Protein AF-A0A2G1VAB2-F1 (afdb_monomer_lite)

Sequence (88 aa):
MDARIRMVAPDAVIRPANAPLHGVFGVNVQPEERAVYIGTIRYHRDAFFSTVKVEVMDQFAQAQEAFQHKFGGRLSLRKELAVLLHPE

Structure (mmCIF, N/CA/C/O backbone):
data_AF-A0A2G1VAB2-F1
#
_entry.id   AF-A0A2G1VAB2-F1
#
loop_
_atom_site.group_PDB
_atom_site.id
_atom_site.type_symbol
_atom_site.label_atom_id
_atom_site.label_alt_id
_atom_site.label_comp_id
_atom_site.label_asym_id
_atom_site.label_entity_id
_atom_site.label_seq_id
_atom_site.pdbx_PDB_ins_code
_atom_site.Cartn_x
_atom_site.Cartn_y
_atom_site.Cartn_z
_atom_site.occupancy
_atom_site.B_iso_or_equiv
_atom_site.auth_seq_id
_atom_site.auth_comp_id
_atom_site.auth_asym_id
_atom_site.auth_atom_id
_atom_site.pdbx_PDB_model_num
ATOM 1 N N . MET A 1 1 ? 11.297 -8.850 -26.345 1.00 31.12 1 MET A N 1
ATOM 2 C CA . MET A 1 1 ? 10.823 -10.025 -25.584 1.00 31.12 1 MET A CA 1
ATOM 3 C C . MET A 1 1 ? 9.631 -9.551 -24.768 1.00 31.12 1 MET A C 1
ATOM 5 O O . MET A 1 1 ?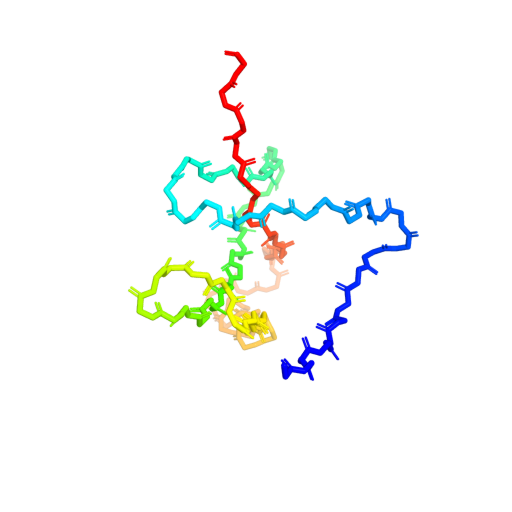 9.811 -8.712 -23.897 1.00 31.12 1 MET A O 1
ATOM 9 N N . ASP A 1 2 ? 8.424 -9.957 -25.164 1.00 37.25 2 ASP A N 1
ATOM 10 C CA . ASP A 1 2 ? 7.148 -9.441 -24.657 1.00 37.25 2 ASP A CA 1
ATOM 11 C C . ASP A 1 2 ? 6.759 -10.078 -23.319 1.00 37.25 2 ASP A C 1
ATOM 13 O O . ASP A 1 2 ? 6.414 -11.257 -23.263 1.00 37.25 2 ASP A O 1
ATOM 17 N N . ALA A 1 3 ? 6.745 -9.283 -22.250 1.00 24.78 3 ALA A N 1
ATOM 18 C CA . ALA A 1 3 ? 6.055 -9.631 -21.014 1.00 24.78 3 ALA A CA 1
ATOM 19 C C . ALA A 1 3 ? 4.858 -8.684 -20.838 1.00 24.78 3 ALA A C 1
ATOM 21 O O . ALA A 1 3 ? 5.021 -7.496 -20.569 1.00 24.78 3 ALA A O 1
ATOM 22 N N . ARG A 1 4 ? 3.640 -9.210 -21.018 1.00 39.62 4 ARG A N 1
ATOM 23 C CA . ARG A 1 4 ? 2.368 -8.503 -20.795 1.00 39.62 4 ARG A CA 1
ATOM 24 C C . ARG A 1 4 ? 1.509 -9.271 -19.792 1.00 39.62 4 ARG A C 1
ATOM 26 O O . ARG A 1 4 ? 1.038 -10.346 -20.143 1.00 39.62 4 ARG A O 1
ATOM 33 N N . ILE A 1 5 ? 1.234 -8.693 -18.616 1.00 29.77 5 ILE A N 1
ATOM 34 C CA . ILE A 1 5 ? 0.088 -9.011 -17.723 1.00 29.77 5 ILE A CA 1
ATOM 35 C C . ILE A 1 5 ? -0.292 -7.694 -16.985 1.00 29.77 5 ILE A C 1
ATOM 37 O O . ILE A 1 5 ? 0.608 -7.078 -16.423 1.00 29.77 5 ILE A O 1
ATOM 41 N N . ARG A 1 6 ? -1.468 -7.056 -17.227 1.00 46.59 6 ARG A N 1
ATOM 42 C CA . ARG A 1 6 ? -2.806 -7.109 -16.527 1.00 46.59 6 ARG A CA 1
ATOM 43 C C . ARG A 1 6 ? -2.724 -6.904 -14.992 1.00 46.59 6 ARG A C 1
ATOM 45 O O . ARG A 1 6 ? -1.825 -7.447 -14.382 1.00 46.59 6 ARG A O 1
ATOM 52 N N . MET A 1 7 ? -3.597 -6.202 -14.257 1.00 32.72 7 MET A N 1
ATOM 53 C CA . MET A 1 7 ? -4.968 -5.680 -14.428 1.00 32.72 7 MET A CA 1
ATOM 54 C C . MET A 1 7 ? -5.024 -4.143 -14.425 1.00 32.72 7 MET A C 1
ATOM 56 O O . MET A 1 7 ? -4.213 -3.494 -13.773 1.00 32.72 7 MET A O 1
ATOM 60 N N . VAL A 1 8 ? -6.044 -3.586 -15.078 1.00 42.94 8 VAL A N 1
ATOM 61 C CA . VAL A 1 8 ? -6.395 -2.158 -15.062 1.00 42.94 8 VAL A CA 1
ATOM 62 C C . VAL A 1 8 ? -7.863 -2.048 -14.648 1.00 42.94 8 VAL A C 1
ATOM 64 O O . VAL A 1 8 ? -8.669 -2.876 -15.078 1.00 42.94 8 VAL A O 1
ATOM 67 N N . ALA A 1 9 ? -8.203 -1.071 -13.800 1.00 37.81 9 ALA A N 1
ATOM 68 C CA . ALA A 1 9 ? -9.600 -0.705 -13.561 1.00 37.81 9 ALA A CA 1
ATOM 69 C C . ALA A 1 9 ? -10.283 -0.389 -14.914 1.00 37.81 9 ALA A C 1
ATOM 71 O O . ALA A 1 9 ? -9.575 0.024 -15.839 1.00 37.81 9 ALA A O 1
ATOM 72 N N . PRO A 1 10 ? -11.605 -0.608 -15.078 1.00 37.81 10 PRO A N 1
ATOM 73 C CA . PRO A 1 10 ? -12.289 -0.515 -16.379 1.00 37.81 10 PRO A CA 1
ATOM 74 C C . PRO A 1 10 ? -12.074 0.812 -17.129 1.00 37.81 10 PRO A C 1
ATOM 76 O O . PRO A 1 10 ? -12.217 0.873 -18.346 1.00 37.81 10 PRO A O 1
ATOM 79 N N . ASP A 1 11 ? -11.723 1.856 -16.392 1.00 43.38 11 ASP A N 1
ATOM 80 C CA . ASP A 1 11 ? -11.580 3.255 -16.775 1.00 43.38 11 ASP A CA 1
ATOM 81 C C . ASP A 1 11 ? -10.122 3.764 -16.758 1.00 43.38 11 ASP A C 1
ATOM 83 O O . ASP A 1 11 ? -9.857 4.932 -17.048 1.00 43.38 11 ASP A O 1
ATOM 87 N N . ALA A 1 12 ? -9.146 2.909 -16.447 1.00 40.22 12 ALA A N 1
ATOM 88 C CA . ALA A 1 12 ? -7.758 3.333 -16.307 1.00 40.22 12 ALA A CA 1
ATOM 89 C C . ALA A 1 12 ? -7.073 3.589 -17.665 1.00 40.22 12 ALA A C 1
ATOM 91 O O . ALA A 1 12 ? -6.878 2.686 -18.483 1.00 40.22 12 ALA A O 1
ATOM 92 N N . VAL A 1 13 ? -6.630 4.832 -17.877 1.00 44.38 13 VAL A N 1
ATOM 93 C CA . VAL A 1 13 ? -5.857 5.246 -19.058 1.00 44.38 13 VAL A CA 1
ATOM 94 C C . VAL A 1 13 ? -4.403 4.787 -18.924 1.00 44.38 13 VAL A C 1
ATOM 96 O O . VAL A 1 13 ? -3.658 5.272 -18.073 1.00 44.38 13 VAL A O 1
ATOM 99 N N . ILE A 1 14 ? -3.971 3.875 -19.798 1.00 47.31 14 ILE A N 1
ATOM 100 C CA . ILE A 1 14 ? -2.580 3.407 -19.857 1.00 47.31 14 ILE A CA 1
ATOM 101 C C . ILE A 1 14 ? -1.710 4.512 -20.463 1.00 47.31 14 ILE A C 1
ATOM 103 O O . ILE A 1 14 ? -1.809 4.804 -21.655 1.00 47.31 14 ILE A O 1
ATOM 107 N N . ARG A 1 15 ? -0.817 5.101 -19.663 1.00 49.06 15 ARG A N 1
ATOM 108 C CA . ARG A 1 15 ? 0.263 5.958 -20.168 1.00 49.06 15 ARG A CA 1
ATOM 109 C C . ARG A 1 15 ? 1.577 5.173 -20.136 1.00 49.06 15 ARG A C 1
ATOM 111 O O . ARG A 1 15 ? 1.951 4.703 -19.062 1.00 49.06 15 ARG A O 1
ATOM 118 N N . PRO A 1 16 ? 2.286 5.013 -21.267 1.00 45.91 16 PRO A N 1
ATOM 119 C CA . PRO A 1 16 ? 3.636 4.471 -21.259 1.00 45.91 16 PRO A CA 1
ATOM 120 C C . PRO A 1 16 ? 4.549 5.491 -20.575 1.00 45.91 16 PRO A C 1
ATOM 122 O O . PRO A 1 16 ? 4.985 6.465 -21.179 1.00 45.91 16 PRO A O 1
ATOM 125 N N . ALA A 1 17 ? 4.785 5.294 -19.285 1.00 47.38 17 ALA A N 1
ATOM 126 C CA . ALA A 1 17 ? 5.733 6.072 -18.511 1.00 47.38 17 ALA A CA 1
ATOM 127 C C . ALA A 1 17 ? 6.647 5.102 -17.770 1.00 47.38 17 ALA A C 1
ATOM 129 O O . ALA A 1 17 ? 6.189 4.107 -17.204 1.00 47.38 17 ALA A O 1
ATOM 130 N N . ASN A 1 18 ? 7.945 5.401 -17.754 1.00 47.69 18 ASN A N 1
ATOM 131 C CA . ASN A 1 18 ? 8.851 4.800 -16.786 1.00 47.69 18 ASN A CA 1
ATOM 132 C C . ASN A 1 18 ? 8.276 5.121 -15.410 1.00 47.69 18 ASN A C 1
ATOM 134 O O . ASN A 1 18 ? 8.218 6.299 -15.074 1.00 47.69 18 ASN A O 1
ATOM 138 N N . ALA A 1 19 ? 7.809 4.120 -14.655 1.00 46.16 19 ALA A N 1
ATOM 139 C CA . ALA A 1 19 ? 7.273 4.337 -13.315 1.00 46.16 19 ALA A CA 1
ATOM 140 C C . ALA A 1 19 ? 8.343 5.074 -12.494 1.00 46.16 19 ALA A C 1
ATOM 142 O O . ALA A 1 19 ? 9.383 4.470 -12.188 1.00 46.16 19 ALA A O 1
ATOM 143 N N . PRO A 1 20 ? 8.163 6.368 -12.174 1.00 49.41 20 PRO A N 1
ATOM 144 C CA . PRO A 1 20 ? 9.141 7.107 -11.405 1.00 49.41 20 PRO A CA 1
ATOM 145 C C . PRO A 1 20 ? 9.054 6.565 -9.981 1.00 49.41 20 PRO A C 1
ATOM 147 O O . PRO A 1 20 ? 8.170 6.918 -9.215 1.00 49.41 20 PRO A O 1
ATOM 150 N N . LEU A 1 21 ? 9.968 5.665 -9.614 1.00 53.53 21 LEU A N 1
ATOM 151 C CA . LEU A 1 21 ? 10.200 5.322 -8.205 1.00 53.53 21 LEU A CA 1
ATOM 152 C C . LEU A 1 21 ? 10.835 6.492 -7.433 1.00 53.53 21 LEU A C 1
ATOM 154 O O . LEU A 1 21 ? 11.028 6.401 -6.228 1.00 53.53 21 LEU A O 1
ATOM 158 N N . HIS A 1 22 ? 11.160 7.582 -8.131 1.00 48.84 22 HIS A N 1
ATOM 159 C CA . HIS A 1 22 ? 11.614 8.840 -7.564 1.00 48.84 22 HIS A CA 1
ATOM 160 C C . HIS A 1 22 ? 10.424 9.799 -7.581 1.00 48.84 22 HIS A C 1
ATOM 162 O O . HIS A 1 22 ? 9.975 10.203 -8.652 1.00 48.84 22 HIS A O 1
ATOM 168 N N . GLY A 1 23 ? 9.894 10.125 -6.406 1.00 60.25 23 GLY A N 1
ATOM 169 C CA . GLY A 1 23 ? 8.764 11.034 -6.273 1.00 60.25 23 GLY A CA 1
ATOM 170 C C . GLY A 1 23 ? 8.088 10.925 -4.915 1.00 60.25 23 GLY A C 1
ATOM 171 O O . GLY A 1 23 ? 8.402 10.045 -4.113 1.00 60.25 23 GLY A O 1
ATOM 172 N N . VAL A 1 24 ? 7.164 11.845 -4.661 1.00 64.56 24 VAL A N 1
ATOM 173 C CA . VAL A 1 24 ? 6.294 11.794 -3.487 1.00 64.56 24 VAL A CA 1
ATOM 174 C C . VAL A 1 24 ? 5.080 10.951 -3.847 1.00 64.56 24 VAL A C 1
ATOM 176 O O . VAL A 1 24 ? 4.456 11.159 -4.887 1.00 64.56 24 VAL A O 1
ATOM 179 N N . PHE A 1 25 ? 4.745 9.996 -2.987 1.00 72.00 25 PHE A N 1
ATOM 180 C CA . PHE A 1 25 ? 3.529 9.214 -3.125 1.00 72.00 25 PHE A CA 1
ATOM 181 C C . PHE A 1 25 ? 2.445 9.784 -2.216 1.00 72.00 25 PHE A C 1
ATOM 183 O O . PHE A 1 25 ? 2.680 10.030 -1.033 1.00 72.00 25 PHE A O 1
ATOM 190 N N . GLY A 1 26 ? 1.265 9.992 -2.782 1.00 77.06 26 GLY A N 1
ATOM 191 C CA . GLY A 1 26 ? 0.065 10.388 -2.070 1.00 77.06 26 GLY A CA 1
ATOM 192 C C . GLY A 1 26 ? -0.766 9.166 -1.715 1.00 77.06 26 GLY A C 1
ATOM 193 O O . GLY A 1 26 ? -0.843 8.202 -2.477 1.00 77.06 26 GLY A O 1
ATOM 194 N N . VAL A 1 27 ? -1.412 9.225 -0.557 1.00 80.75 27 VAL A N 1
ATOM 195 C CA . VAL A 1 27 ? -2.430 8.260 -0.144 1.00 80.75 27 VAL A CA 1
ATOM 196 C C . VAL A 1 27 ? -3.692 9.054 0.144 1.00 80.75 27 VAL A C 1
ATOM 198 O O . VAL A 1 27 ? -3.650 10.038 0.880 1.00 80.75 27 VAL A O 1
ATOM 201 N N . ASN A 1 28 ? -4.806 8.651 -0.462 1.00 83.88 28 ASN A N 1
ATOM 202 C CA . ASN A 1 28 ? -6.088 9.305 -0.241 1.00 83.88 28 ASN A CA 1
ATOM 203 C C . ASN A 1 28 ? -6.667 8.848 1.104 1.00 83.88 28 ASN A C 1
ATOM 205 O O . ASN A 1 28 ? -7.290 7.790 1.167 1.00 83.88 28 ASN A O 1
ATOM 209 N N . VAL A 1 29 ? -6.451 9.625 2.165 1.00 85.50 29 VAL A N 1
ATOM 210 C CA . VAL A 1 29 ? -6.979 9.346 3.510 1.00 85.50 29 VAL A CA 1
ATOM 211 C C . VAL A 1 29 ? -8.203 10.219 3.763 1.00 85.50 29 VAL A C 1
ATOM 213 O O . VAL A 1 29 ? -8.113 11.441 3.636 1.00 85.50 29 VAL A O 1
ATOM 216 N N . GLN A 1 30 ? -9.329 9.604 4.129 1.00 85.44 30 GLN A N 1
ATOM 217 C CA . GLN A 1 30 ? -10.542 10.332 4.516 1.00 85.44 30 GLN A CA 1
ATOM 218 C C . GLN A 1 30 ? -10.574 10.619 6.029 1.00 85.44 30 GLN A C 1
ATOM 220 O O . GLN A 1 30 ? -10.030 9.833 6.809 1.00 85.44 30 GLN A O 1
ATOM 225 N N . PRO A 1 31 ? -11.216 11.712 6.487 1.00 84.31 31 PRO A N 1
ATOM 226 C CA . PRO A 1 31 ? -11.262 12.080 7.909 1.00 84.31 31 PRO A CA 1
ATOM 227 C C . PRO A 1 31 ? -11.881 11.020 8.836 1.00 84.31 31 PRO A C 1
ATOM 229 O O . PRO A 1 31 ? -11.530 10.934 10.013 1.00 84.31 31 PRO A O 1
ATOM 232 N N . GLU A 1 32 ? -12.814 10.220 8.329 1.00 87.19 32 GLU A N 1
ATOM 233 C CA . GLU A 1 32 ? -13.480 9.137 9.055 1.00 87.19 32 GLU A CA 1
ATOM 234 C C . GLU A 1 32 ? -12.612 7.877 9.214 1.00 87.19 32 GLU A C 1
ATOM 236 O O . GLU A 1 32 ? -12.946 6.982 10.002 1.00 87.19 32 GLU A O 1
ATOM 241 N N . GLU A 1 33 ? -11.491 7.796 8.498 1.00 85.19 33 GLU A N 1
ATOM 242 C CA . GLU A 1 33 ? -10.636 6.618 8.476 1.00 85.19 33 GLU A CA 1
ATOM 243 C C . GLU A 1 3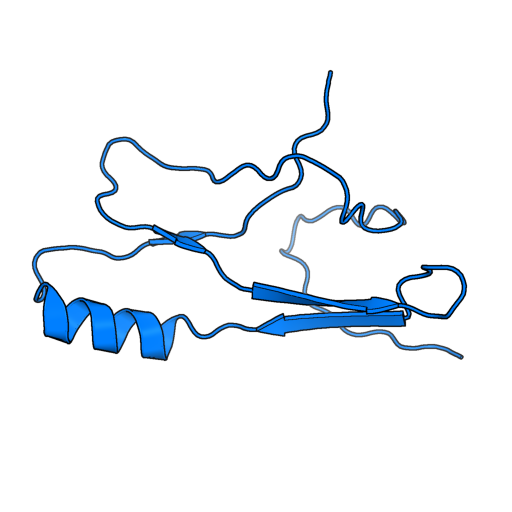3 ? -9.662 6.604 9.636 1.00 85.19 33 GLU A C 1
ATOM 245 O O . GLU A 1 33 ? -8.876 7.519 9.867 1.00 85.19 33 GLU A O 1
ATOM 250 N N . ARG A 1 34 ? -9.694 5.491 10.364 1.00 88.69 34 ARG A N 1
ATOM 251 C CA . ARG A 1 34 ? -8.855 5.286 11.547 1.00 88.69 34 ARG A CA 1
ATOM 252 C C . ARG A 1 34 ? -7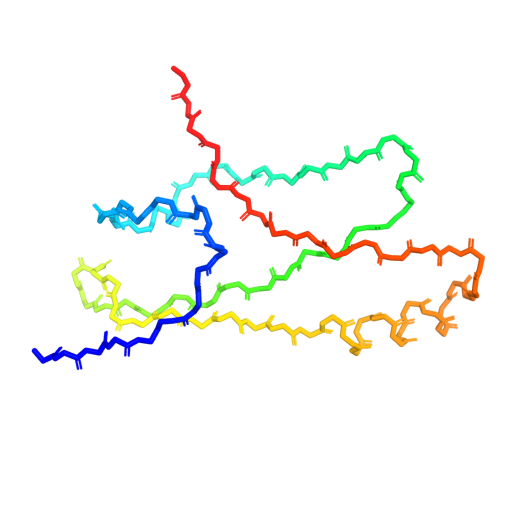.639 4.414 11.261 1.00 88.69 34 ARG A C 1
ATOM 254 O O . ARG A 1 34 ? -6.711 4.391 12.064 1.00 88.69 34 ARG A O 1
ATOM 261 N N . ALA A 1 35 ? -7.649 3.695 10.140 1.00 92.06 35 ALA A N 1
ATOM 262 C CA . ALA A 1 35 ? -6.533 2.891 9.676 1.00 92.06 35 ALA A CA 1
ATOM 263 C C . ALA A 1 35 ? -6.599 2.697 8.156 1.00 92.06 35 ALA A C 1
ATOM 265 O O . ALA A 1 35 ? -7.647 2.352 7.605 1.00 92.06 35 ALA A O 1
ATOM 266 N N . VAL A 1 36 ? -5.450 2.856 7.500 1.00 90.69 36 VAL A N 1
ATOM 267 C CA . VAL A 1 36 ? -5.287 2.638 6.061 1.00 90.69 36 VAL A CA 1
ATOM 268 C C . VAL A 1 36 ? -4.140 1.658 5.838 1.00 90.69 36 VAL A C 1
ATOM 270 O O . VAL A 1 36 ? -3.027 1.862 6.322 1.00 90.69 36 VAL A O 1
ATOM 273 N N . TYR A 1 37 ? -4.417 0.578 5.115 1.00 90.38 37 TYR A N 1
ATOM 274 C CA . TYR A 1 37 ? -3.414 -0.349 4.615 1.00 90.38 37 TYR A CA 1
ATOM 275 C C . TYR A 1 37 ? -2.907 0.143 3.264 1.00 90.38 37 TYR A C 1
ATOM 277 O O . TYR A 1 37 ? -3.680 0.275 2.314 1.00 90.38 37 TYR A O 1
ATOM 285 N N . ILE A 1 38 ? -1.597 0.355 3.182 1.00 85.94 38 ILE A N 1
ATOM 286 C CA . ILE A 1 38 ? -0.909 0.707 1.944 1.00 85.94 38 ILE A CA 1
ATOM 287 C C . ILE A 1 38 ? -0.243 -0.563 1.414 1.00 85.94 38 ILE A C 1
ATOM 289 O O . ILE A 1 38 ? 0.637 -1.134 2.062 1.00 85.94 38 ILE A O 1
ATOM 293 N N . GLY A 1 39 ? -0.694 -1.028 0.248 1.00 81.50 39 GLY A N 1
ATOM 294 C CA . GLY A 1 39 ? -0.139 -2.216 -0.405 1.00 81.50 39 GLY A CA 1
ATOM 295 C C . GLY A 1 39 ? 1.286 -2.014 -0.928 1.00 81.50 39 GLY A C 1
ATOM 296 O O . GLY A 1 39 ? 1.806 -0.901 -0.972 1.00 81.50 39 GLY A O 1
ATOM 297 N N . THR A 1 40 ? 1.923 -3.102 -1.367 1.00 81.56 40 THR A N 1
ATOM 298 C CA . THR A 1 40 ? 3.275 -3.052 -1.945 1.00 81.56 40 THR A CA 1
ATOM 299 C C . THR A 1 40 ? 3.224 -3.287 -3.453 1.00 81.56 40 THR A C 1
ATOM 301 O O . THR A 1 40 ? 2.662 -4.280 -3.911 1.00 81.56 40 THR A O 1
ATOM 304 N N . ILE A 1 41 ? 3.855 -2.406 -4.234 1.00 78.19 41 ILE A N 1
ATOM 305 C CA . ILE A 1 41 ? 4.158 -2.662 -5.647 1.00 78.19 41 ILE A CA 1
ATOM 306 C C . ILE A 1 41 ? 5.654 -2.938 -5.763 1.00 78.19 41 ILE A C 1
ATOM 308 O O . ILE A 1 41 ? 6.479 -2.118 -5.361 1.00 78.19 41 ILE A O 1
ATOM 312 N N . ARG A 1 42 ? 6.011 -4.088 -6.329 1.00 79.88 42 ARG A N 1
ATOM 313 C CA . ARG A 1 42 ? 7.395 -4.468 -6.598 1.00 79.88 42 ARG A CA 1
ATOM 314 C C . ARG A 1 42 ? 7.689 -4.301 -8.083 1.00 79.88 42 ARG A C 1
ATOM 316 O O . ARG A 1 42 ? 7.096 -4.969 -8.927 1.00 79.88 42 ARG A O 1
ATOM 323 N N . TYR A 1 43 ? 8.636 -3.426 -8.389 1.00 78.44 43 TYR A N 1
ATOM 324 C CA . TYR A 1 43 ? 9.139 -3.223 -9.742 1.00 78.44 43 TYR A CA 1
ATOM 325 C C . TYR A 1 43 ? 10.436 -3.997 -9.926 1.00 78.44 43 TYR A C 1
ATOM 327 O O . TYR A 1 43 ? 11.337 -3.920 -9.092 1.00 78.44 43 TYR A O 1
ATOM 335 N N . HIS A 1 44 ? 10.547 -4.694 -11.047 1.00 79.12 44 HIS A N 1
ATOM 336 C CA . HIS A 1 44 ? 11.797 -5.274 -11.513 1.00 79.12 44 HIS A CA 1
ATOM 337 C C . HIS A 1 44 ? 12.306 -4.405 -12.653 1.00 79.12 44 HIS A C 1
ATOM 339 O O . HIS A 1 44 ? 11.546 -4.077 -13.572 1.00 79.12 44 HIS A O 1
ATOM 345 N N . ARG A 1 45 ? 13.577 -4.019 -12.580 1.00 79.19 45 ARG A N 1
ATOM 346 C CA . ARG A 1 45 ? 14.224 -3.147 -13.559 1.00 79.19 45 ARG A CA 1
ATOM 347 C C . ARG A 1 45 ? 15.447 -3.822 -14.159 1.00 79.19 45 ARG A C 1
ATOM 349 O O . ARG A 1 45 ? 16.091 -4.625 -13.487 1.00 79.19 45 ARG A O 1
ATOM 356 N N . ASP A 1 46 ? 15.744 -3.498 -15.410 1.00 81.88 46 ASP A N 1
ATOM 357 C CA . ASP A 1 46 ? 17.008 -3.884 -16.035 1.00 81.88 46 ASP A CA 1
ATOM 358 C C . ASP A 1 46 ? 18.163 -2.960 -15.603 1.00 81.88 46 ASP A C 1
ATOM 360 O O . ASP A 1 46 ? 17.991 -2.030 -14.808 1.00 81.88 46 ASP A O 1
ATOM 364 N N . ALA A 1 47 ? 19.357 -3.216 -16.144 1.00 82.69 47 ALA A N 1
ATOM 365 C CA . ALA A 1 47 ? 20.555 -2.419 -15.879 1.00 82.69 47 ALA A CA 1
ATOM 366 C C . ALA A 1 47 ? 20.444 -0.950 -16.338 1.00 82.69 47 ALA A C 1
ATOM 368 O O . ALA A 1 47 ? 21.254 -0.122 -15.929 1.00 82.69 47 ALA A O 1
ATOM 369 N N . PHE A 1 48 ? 19.444 -0.621 -17.159 1.00 83.06 48 PHE A N 1
ATOM 370 C CA . PHE A 1 48 ? 19.170 0.719 -17.678 1.00 83.06 48 PHE A CA 1
ATOM 371 C C . PHE A 1 48 ? 17.914 1.339 -17.044 1.00 83.06 48 PHE A C 1
ATOM 373 O O . PHE A 1 48 ? 17.379 2.318 -17.560 1.00 83.06 48 PHE A O 1
ATOM 380 N N . PHE A 1 49 ? 17.452 0.793 -15.913 1.00 69.69 49 PHE A N 1
ATOM 381 C CA . PHE A 1 49 ? 16.266 1.226 -15.166 1.00 69.69 49 PHE A CA 1
ATOM 382 C C . PHE A 1 49 ? 14.929 1.087 -15.907 1.00 69.69 49 PHE A C 1
ATOM 384 O O . PHE A 1 49 ? 13.898 1.542 -15.392 1.00 69.69 49 PHE A O 1
ATOM 391 N N . SER A 1 50 ? 14.902 0.413 -17.056 1.00 73.75 50 SER A N 1
ATOM 392 C CA . SER A 1 50 ? 13.653 0.111 -17.751 1.00 73.75 50 SER A CA 1
ATOM 393 C C . SER A 1 50 ? 12.856 -0.892 -16.927 1.00 73.75 50 SER A C 1
ATOM 395 O O . SER A 1 50 ? 13.404 -1.858 -16.393 1.00 73.75 50 SER A O 1
ATOM 397 N N . THR A 1 51 ? 11.547 -0.667 -16.801 1.00 75.94 51 THR A N 1
ATOM 398 C CA . THR A 1 51 ? 10.678 -1.585 -16.052 1.00 75.94 51 THR A CA 1
ATOM 399 C C . THR A 1 51 ? 10.446 -2.845 -16.877 1.00 75.94 51 THR A C 1
ATOM 401 O O . THR A 1 51 ? 9.834 -2.780 -17.939 1.00 75.94 51 THR A O 1
ATOM 404 N N . VAL A 1 52 ? 10.912 -3.990 -16.377 1.00 82.25 52 VAL A N 1
ATOM 405 C CA . VAL A 1 52 ? 10.757 -5.291 -17.052 1.00 82.25 52 VAL A CA 1
ATOM 406 C C . VAL A 1 52 ? 9.585 -6.103 -16.506 1.00 82.25 52 VAL A C 1
ATOM 408 O O . VAL A 1 52 ? 9.020 -6.930 -17.218 1.00 82.25 52 VAL A O 1
ATOM 411 N N . LYS A 1 53 ? 9.201 -5.877 -15.244 1.00 77.12 53 LYS A N 1
ATOM 412 C CA . LYS A 1 53 ? 8.067 -6.547 -14.595 1.00 77.12 53 LYS A CA 1
ATOM 413 C C . LYS A 1 53 ? 7.536 -5.700 -13.443 1.00 77.12 53 LYS A C 1
ATOM 415 O O . LYS A 1 53 ? 8.306 -5.048 -12.740 1.00 77.12 53 LYS A O 1
ATOM 420 N N . VAL A 1 54 ? 6.226 -5.758 -13.227 1.00 77.62 54 VAL A N 1
ATOM 421 C CA . VAL A 1 54 ? 5.543 -5.135 -12.088 1.00 77.62 54 VAL A CA 1
ATOM 422 C C . VAL A 1 54 ? 4.726 -6.204 -11.374 1.00 77.62 54 VAL A C 1
ATOM 424 O O . VAL A 1 54 ? 4.006 -6.965 -12.017 1.00 77.62 54 VAL A O 1
ATOM 427 N N . GLU A 1 55 ? 4.848 -6.277 -10.054 1.00 81.94 55 GLU A N 1
ATOM 428 C CA . GLU A 1 55 ? 4.083 -7.188 -9.207 1.00 81.94 55 GLU A CA 1
ATOM 429 C C . GLU A 1 55 ? 3.321 -6.384 -8.158 1.00 81.94 55 GLU A C 1
ATOM 431 O O . GLU A 1 55 ? 3.913 -5.606 -7.410 1.00 81.94 55 GLU A O 1
ATOM 436 N N . VAL A 1 56 ? 2.009 -6.594 -8.076 1.00 81.44 56 VAL A N 1
ATOM 437 C CA . VAL A 1 56 ? 1.201 -6.090 -6.964 1.00 81.44 56 VAL A CA 1
ATOM 438 C C . VAL A 1 56 ? 1.207 -7.154 -5.877 1.00 81.44 56 VAL A C 1
ATOM 440 O O . VAL A 1 56 ? 0.679 -8.250 -6.060 1.00 81.44 56 VAL A O 1
ATOM 443 N N . MET A 1 57 ? 1.830 -6.839 -4.749 1.00 82.88 57 MET A N 1
ATOM 444 C CA . MET A 1 57 ? 1.863 -7.702 -3.578 1.00 82.88 57 MET A CA 1
ATOM 445 C C . MET A 1 57 ? 0.719 -7.310 -2.650 1.00 82.88 57 MET A C 1
ATOM 447 O O . MET A 1 57 ? 0.846 -6.414 -1.814 1.00 82.88 57 MET A O 1
ATOM 451 N N . ASP A 1 58 ? -0.417 -7.974 -2.833 1.00 81.75 58 ASP A N 1
ATOM 452 C CA . ASP A 1 58 ? -1.600 -7.765 -2.010 1.00 81.75 58 ASP A CA 1
ATOM 453 C C . ASP A 1 58 ? -1.601 -8.705 -0.803 1.00 81.75 58 ASP A C 1
ATOM 455 O O . ASP A 1 58 ? -1.901 -9.891 -0.920 1.00 81.75 58 ASP A O 1
ATOM 459 N N . GLN A 1 59 ? -1.260 -8.166 0.366 1.00 90.25 59 GLN A N 1
ATOM 460 C CA . GLN A 1 59 ? -1.305 -8.891 1.640 1.00 90.25 59 GLN A CA 1
ATOM 461 C C . GLN A 1 59 ? -2.463 -8.406 2.518 1.00 90.25 59 GLN A C 1
ATOM 463 O O . GLN A 1 59 ? -2.454 -8.615 3.733 1.00 90.25 59 GLN A O 1
ATOM 468 N N . PHE A 1 60 ? -3.467 -7.756 1.920 1.00 91.38 60 PHE A N 1
ATOM 469 C CA .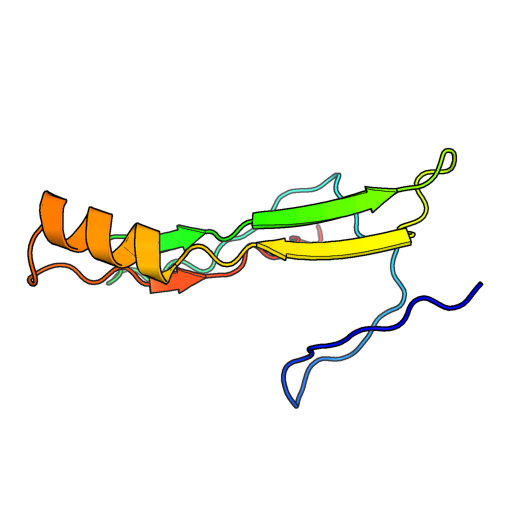 PHE A 1 60 ? -4.549 -7.129 2.669 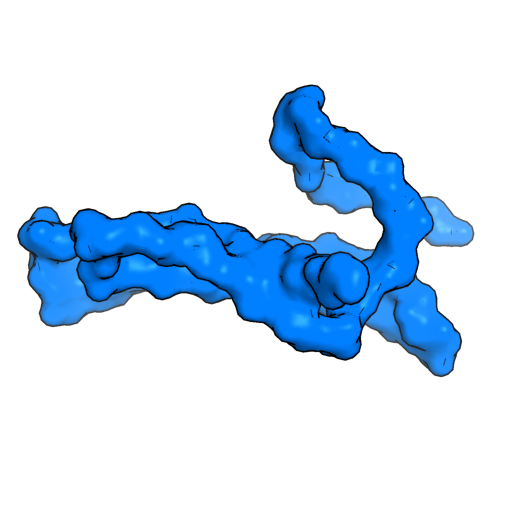1.00 91.38 60 PHE A CA 1
ATOM 470 C C . PHE A 1 60 ? -5.315 -8.119 3.548 1.00 91.38 60 PHE A C 1
ATOM 472 O O . PHE A 1 60 ? -5.620 -7.787 4.682 1.00 91.38 60 PHE A O 1
ATOM 479 N N . ALA A 1 61 ? -5.578 -9.344 3.079 1.00 92.31 61 ALA A N 1
ATOM 480 C CA . ALA A 1 61 ? -6.301 -10.342 3.872 1.00 92.31 61 ALA A CA 1
ATOM 481 C C . ALA A 1 61 ? -5.574 -10.684 5.187 1.00 92.31 61 ALA A C 1
ATOM 483 O O . ALA A 1 61 ? -6.179 -10.662 6.257 1.00 92.31 61 ALA A O 1
ATOM 484 N N . GLN A 1 62 ? -4.260 -10.914 5.117 1.00 93.44 62 GLN A N 1
ATOM 485 C CA . GLN A 1 62 ? -3.435 -11.187 6.294 1.00 93.44 62 GLN A CA 1
ATOM 486 C C . GLN A 1 62 ? -3.329 -9.953 7.203 1.00 93.44 62 GLN A C 1
ATOM 488 O O . GLN A 1 62 ? -3.409 -10.065 8.425 1.00 93.44 62 GLN A O 1
ATOM 493 N N . ALA A 1 63 ? -3.179 -8.763 6.611 1.00 93.94 63 ALA A N 1
ATOM 494 C CA . ALA A 1 63 ? -3.140 -7.510 7.357 1.00 93.94 63 ALA A CA 1
ATOM 495 C C . ALA A 1 63 ? -4.471 -7.226 8.071 1.00 93.94 63 ALA A C 1
ATOM 497 O O . ALA A 1 63 ? -4.463 -6.804 9.224 1.00 93.94 63 ALA A O 1
ATOM 498 N N . GLN A 1 64 ? -5.601 -7.501 7.416 1.00 94.56 64 GLN A N 1
ATOM 499 C CA . GLN A 1 64 ? -6.943 -7.382 7.974 1.00 94.56 64 GLN A CA 1
ATOM 500 C C . GLN A 1 64 ? -7.117 -8.321 9.164 1.00 94.56 64 GLN A C 1
ATOM 502 O O . GLN A 1 64 ? -7.589 -7.885 10.207 1.00 94.56 64 GLN A O 1
ATOM 507 N N . GLU A 1 65 ? -6.723 -9.588 9.041 1.00 95.06 65 GLU A N 1
ATOM 508 C CA . GLU A 1 65 ? -6.814 -10.552 10.141 1.00 95.06 65 GLU A CA 1
ATOM 509 C C . GLU A 1 65 ? -5.976 -10.106 11.348 1.00 95.06 65 GLU A C 1
ATOM 511 O O . GLU A 1 65 ? -6.489 -10.013 12.465 1.00 95.06 65 GLU A O 1
ATOM 516 N N . ALA A 1 66 ? -4.716 -9.724 11.119 1.00 94.44 66 ALA A N 1
ATOM 517 C CA . ALA A 1 66 ? -3.840 -9.208 12.170 1.00 94.44 66 ALA A CA 1
ATOM 518 C C . ALA A 1 66 ? -4.387 -7.916 12.805 1.00 94.44 66 ALA A C 1
ATOM 520 O O . ALA A 1 66 ? -4.291 -7.716 14.020 1.00 94.44 66 ALA A O 1
ATOM 521 N N . PHE A 1 67 ? -4.991 -7.043 11.997 1.00 95.44 67 PHE A N 1
ATOM 522 C CA . PHE A 1 67 ? -5.630 -5.815 12.457 1.00 95.44 67 PHE A CA 1
ATOM 523 C C . PHE A 1 67 ? -6.842 -6.115 13.340 1.00 95.44 67 PHE A C 1
ATOM 525 O O . PHE A 1 67 ? -6.944 -5.579 14.442 1.00 95.44 67 PHE A O 1
ATOM 532 N N . GLN A 1 68 ? -7.721 -7.017 12.906 1.00 95.19 68 GLN A N 1
ATOM 533 C CA . GLN A 1 68 ? -8.886 -7.446 13.677 1.00 95.19 68 GLN A CA 1
ATOM 534 C C . GLN A 1 68 ? -8.480 -8.127 14.986 1.00 95.19 68 GLN A C 1
ATOM 536 O O . GLN A 1 68 ? -9.075 -7.855 16.025 1.00 95.19 68 GLN A O 1
ATOM 541 N N . HIS A 1 69 ? -7.418 -8.934 14.978 1.00 95.69 69 HIS A N 1
ATOM 542 C CA . HIS A 1 69 ? -6.884 -9.541 16.197 1.00 95.69 69 HIS A CA 1
ATOM 543 C C . HIS A 1 69 ? -6.371 -8.490 17.197 1.00 95.69 69 HIS A C 1
ATOM 545 O O . HIS A 1 69 ? -6.537 -8.638 18.406 1.00 95.69 69 HIS A O 1
ATOM 551 N N . LYS A 1 70 ? -5.746 -7.411 16.710 1.00 94.81 70 LYS A N 1
ATOM 552 C CA . LYS A 1 70 ? -5.159 -6.365 17.561 1.00 94.81 70 LYS A CA 1
ATOM 553 C C . LYS A 1 70 ? -6.169 -5.318 18.038 1.00 94.81 70 LYS A C 1
ATOM 555 O O . LYS A 1 70 ? -6.046 -4.829 19.159 1.00 94.81 70 LYS A O 1
ATOM 560 N N . PHE A 1 71 ? -7.128 -4.944 17.195 1.00 93.31 71 PHE A N 1
ATOM 561 C CA . PHE A 1 71 ? -8.018 -3.800 17.424 1.00 93.31 71 PHE A CA 1
ATOM 562 C C . PHE A 1 71 ? -9.504 -4.176 17.543 1.00 93.31 71 PHE A C 1
ATOM 564 O O . PHE A 1 71 ? -10.328 -3.327 17.894 1.00 93.31 71 PHE A O 1
ATOM 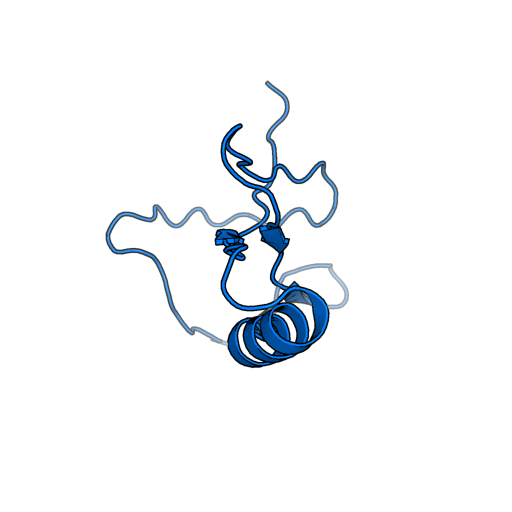571 N N . GLY A 1 72 ? -9.851 -5.440 17.294 1.00 90.62 72 GLY A N 1
ATOM 572 C CA . GLY A 1 72 ? -11.223 -5.938 17.287 1.00 90.62 72 GLY A CA 1
ATOM 573 C C . GLY A 1 72 ? -12.074 -5.396 16.131 1.00 90.62 72 GLY A C 1
ATOM 574 O O . GLY A 1 72 ? -11.657 -4.538 15.357 1.00 90.62 72 GLY A O 1
ATOM 575 N N . GLY A 1 73 ? -13.332 -5.844 16.076 1.00 88.19 73 GLY A N 1
ATOM 576 C CA . GLY A 1 73 ? -14.299 -5.521 15.011 1.00 88.19 73 GLY A CA 1
ATOM 577 C C . GLY A 1 73 ? -14.826 -4.088 14.962 1.00 88.19 73 GLY A C 1
ATOM 578 O O . GLY A 1 73 ? -15.674 -3.786 14.129 1.00 88.19 73 GLY A O 1
ATOM 579 N N . ARG A 1 74 ? -14.391 -3.203 15.866 1.00 87.50 74 ARG A N 1
ATOM 580 C CA . ARG A 1 74 ? -14.921 -1.829 15.962 1.00 87.50 74 ARG A CA 1
ATOM 581 C C . ARG A 1 74 ? -14.214 -0.842 15.042 1.00 87.50 74 ARG A C 1
ATOM 583 O O . ARG A 1 74 ? -14.750 0.236 14.803 1.00 87.50 74 ARG A O 1
ATOM 590 N N . LEU A 1 75 ? -13.015 -1.178 14.574 1.00 90.38 75 LEU A N 1
ATOM 591 C CA . LEU A 1 75 ? -12.272 -0.372 13.614 1.00 90.38 75 LEU A CA 1
ATOM 592 C C . LEU A 1 75 ? -12.276 -1.077 12.256 1.00 90.38 75 LEU A C 1
ATOM 594 O O . LEU A 1 75 ? -12.161 -2.302 12.175 1.00 90.38 75 LEU A O 1
ATOM 598 N N . SER A 1 76 ? -12.396 -0.293 11.190 1.00 90.31 76 SER A N 1
ATOM 599 C CA . SER A 1 76 ? -12.213 -0.749 9.817 1.00 90.31 76 SER A CA 1
ATOM 600 C C . SER A 1 76 ? -10.805 -0.400 9.343 1.00 90.31 76 SER A C 1
ATOM 602 O O . SER A 1 76 ? -10.255 0.648 9.685 1.00 90.31 76 SER A O 1
ATOM 604 N N . LEU A 1 77 ? -10.222 -1.295 8.551 1.00 91.69 77 LEU A N 1
ATOM 605 C CA . LEU A 1 77 ? -8.975 -1.060 7.840 1.00 91.69 77 LEU A CA 1
ATOM 606 C C . LEU A 1 77 ? -9.324 -0.896 6.360 1.00 91.69 77 LEU A C 1
ATOM 608 O O . LEU A 1 77 ? -9.798 -1.840 5.725 1.00 91.69 77 LEU A O 1
ATOM 612 N N . ARG A 1 78 ? -9.130 0.307 5.814 1.00 91.69 78 ARG A N 1
ATOM 613 C CA . ARG A 1 78 ? -9.341 0.565 4.383 1.00 91.69 78 ARG A CA 1
ATOM 614 C C . ARG A 1 78 ? -8.086 0.187 3.612 1.00 91.69 78 ARG A C 1
ATOM 616 O O . ARG A 1 78 ? -6.976 0.482 4.044 1.00 91.69 78 ARG A O 1
ATOM 623 N N . LYS A 1 79 ? -8.258 -0.451 2.460 1.00 90.00 79 LYS A N 1
ATOM 624 C CA . LYS A 1 79 ? -7.169 -0.720 1.524 1.00 90.00 79 LYS A CA 1
ATOM 625 C C . LYS A 1 79 ? -7.022 0.450 0.564 1.00 90.00 79 LYS A C 1
ATOM 627 O O . LYS A 1 79 ? -7.994 0.793 -0.095 1.00 90.00 79 LYS A O 1
ATOM 632 N N . GLU A 1 80 ? -5.812 0.981 0.437 1.00 85.50 80 GLU A N 1
ATOM 633 C CA . GLU A 1 80 ? -5.498 2.020 -0.541 1.00 85.50 80 GLU A CA 1
ATOM 634 C C . GLU A 1 80 ? -4.205 1.750 -1.302 1.00 85.50 80 GLU A C 1
ATOM 636 O O . GLU A 1 80 ? -3.296 1.053 -0.833 1.00 85.50 80 GLU A O 1
ATOM 641 N N . LEU A 1 81 ? -4.140 2.316 -2.508 1.00 80.25 81 LEU A N 1
ATOM 642 C CA . LEU A 1 81 ? -2.942 2.296 -3.332 1.00 80.25 81 LEU A CA 1
ATOM 643 C C . LEU A 1 81 ? -2.272 3.664 -3.271 1.00 80.25 81 LEU A C 1
ATOM 645 O O . LEU A 1 81 ? -2.899 4.686 -3.534 1.00 80.25 81 LEU A O 1
ATOM 649 N N . ALA A 1 82 ? -0.982 3.674 -2.955 1.00 76.56 82 ALA A N 1
ATOM 650 C CA . ALA A 1 82 ? -0.196 4.888 -3.048 1.00 76.56 82 ALA A CA 1
ATOM 651 C C . ALA A 1 82 ? -0.061 5.296 -4.524 1.00 76.56 82 ALA A C 1
ATOM 653 O O . ALA A 1 82 ? 0.354 4.491 -5.363 1.00 76.56 82 ALA A O 1
ATOM 654 N N . VAL A 1 83 ? -0.411 6.540 -4.839 1.00 73.25 83 VAL A N 1
ATOM 655 C CA . VAL A 1 83 ? -0.332 7.100 -6.194 1.00 73.25 83 VAL A CA 1
ATOM 656 C C . VAL A 1 83 ? 0.801 8.111 -6.269 1.00 73.25 83 VAL A C 1
ATOM 658 O O . VAL A 1 83 ? 1.086 8.805 -5.298 1.00 73.25 83 VAL A O 1
ATOM 661 N N . LEU A 1 84 ? 1.479 8.193 -7.412 1.00 67.00 84 LEU A N 1
ATOM 662 C CA . LEU A 1 84 ? 2.510 9.207 -7.610 1.00 67.00 84 LEU A CA 1
ATOM 663 C C . LEU A 1 84 ? 1.859 10.594 -7.647 1.00 67.00 84 LEU A C 1
ATOM 665 O O . LEU A 1 84 ? 0.930 10.816 -8.424 1.00 67.00 84 LEU A O 1
ATOM 669 N N . LEU A 1 85 ? 2.365 11.525 -6.841 1.00 64.69 85 LEU A N 1
ATOM 670 C CA . LEU A 1 85 ? 2.004 12.932 -6.953 1.00 64.69 85 LEU A CA 1
ATOM 671 C C . LEU A 1 85 ? 2.864 13.566 -8.044 1.00 64.69 85 LEU A C 1
ATOM 673 O O . LEU A 1 85 ? 4.095 13.524 -7.985 1.00 64.69 85 LEU A O 1
ATOM 677 N N . HIS A 1 86 ? 2.213 14.148 -9.044 1.00 60.25 86 HIS A N 1
ATOM 678 C CA . HIS A 1 86 ? 2.892 15.006 -10.001 1.00 60.25 86 HIS A CA 1
ATOM 679 C C . HIS A 1 86 ? 3.020 16.404 -9.385 1.00 60.25 86 HIS A C 1
ATOM 681 O O . HIS A 1 86 ? 2.006 16.937 -8.937 1.00 60.25 86 HIS A O 1
ATOM 687 N N . PRO A 1 87 ? 4.231 16.988 -9.312 1.00 55.53 87 PRO A N 1
ATOM 688 C CA . PRO A 1 87 ? 4.346 18.412 -9.034 1.00 55.53 87 PRO A CA 1
ATOM 689 C C . PRO A 1 87 ? 3.684 19.179 -10.189 1.00 55.53 87 PRO A C 1
ATOM 691 O O . PRO A 1 87 ? 3.944 18.858 -11.352 1.00 55.53 87 PRO A O 1
ATOM 694 N N . GLU A 1 88 ? 2.792 20.113 -9.852 1.00 51.31 88 GLU A N 1
ATOM 695 C CA . GLU A 1 88 ? 2.200 21.068 -10.802 1.00 51.31 88 GLU A CA 1
ATOM 696 C C . GLU A 1 88 ? 3.234 22.068 -11.333 1.00 51.31 88 GLU A C 1
ATOM 698 O O . GLU A 1 88 ? 4.170 22.421 -10.573 1.00 51.31 88 GLU A O 1
#

Foldseek 3Di:
DDDDDDDDDPPDDDDPDLPPPPADWDWDDDPPAPAEDEWDKDFDADPVSHTPDIDTHDPPVVVQVVCCVVPNPPHDYHYIYTDGDDDD

Organism: NCBI:txid432303

Secondary structure (DSSP, 8-state):
---------TT---------SSSPEE----TT-S-EEE-EEEEEE-TT--EEEEEEE--HHHHHHHHHHHH-TTS--EEE--EEPPP-

pLDDT: mean 72.52, std 20.02, range [24.78, 95.69]

Radius of gyration: 16.12 Å; chains: 1; bounding box: 36×32×43 Å